Protein AF-A0A4Y7U5K5-F1 (afdb_monomer_lite)

pLDDT: mean 74.66, std 13.29, range [46.0, 96.0]

Structure (mmCIF, N/CA/C/O backbone):
data_AF-A0A4Y7U5K5-F1
#
_entry.id   AF-A0A4Y7U5K5-F1
#
loop_
_atom_site.group_PDB
_atom_site.id
_atom_site.type_symbol
_atom_site.label_atom_id
_atom_site.label_alt_id
_atom_site.label_comp_id
_atom_site.label_asym_id
_atom_site.label_entity_id
_atom_site.label_seq_id
_atom_site.pdbx_PDB_ins_code
_atom_site.Cartn_x
_atom_site.Cartn_y
_atom_site.Cartn_z
_atom_site.occupancy
_atom_site.B_iso_or_equiv
_atom_site.auth_seq_id
_atom_site.auth_comp_id
_atom_site.auth_asym_id
_atom_site.auth_atom_id
_atom_site.pdbx_PDB_model_num
ATOM 1 N N . PHE A 1 1 ? -32.256 -0.316 59.582 1.00 73.69 1 PHE A N 1
ATOM 2 C CA . PHE A 1 1 ? -32.293 0.884 58.717 1.00 73.69 1 PHE A CA 1
ATOM 3 C C . PHE A 1 1 ? -30.900 1.226 58.185 1.00 73.69 1 PHE A C 1
ATOM 5 O O . PHE A 1 1 ? -30.681 1.067 56.994 1.00 73.69 1 PHE A O 1
ATOM 12 N N . TYR A 1 2 ? -29.933 1.556 59.051 1.00 81.25 2 TYR A N 1
ATOM 13 C CA . TYR A 1 2 ? -28.554 1.912 58.663 1.00 81.25 2 TYR A CA 1
ATOM 14 C C . TYR A 1 2 ? -27.802 0.857 57.835 1.00 81.25 2 TYR A C 1
ATOM 16 O O . TYR A 1 2 ? -27.103 1.197 56.889 1.00 81.25 2 TYR A O 1
ATOM 24 N N . GLN A 1 3 ? -27.979 -0.428 58.140 1.00 86.75 3 GLN A N 1
ATOM 25 C CA . GLN A 1 3 ? -27.292 -1.519 57.436 1.00 86.75 3 GLN A CA 1
ATOM 26 C C . GLN A 1 3 ? -27.726 -1.633 55.966 1.00 86.75 3 GLN A C 1
ATOM 28 O O . GLN A 1 3 ? -26.888 -1.716 55.079 1.00 86.75 3 GLN A O 1
ATOM 33 N N . LYS A 1 4 ? -29.031 -1.480 55.716 1.00 87.88 4 LYS A N 1
ATOM 34 C CA . LYS A 1 4 ? -29.634 -1.488 54.376 1.00 87.88 4 LYS A CA 1
ATOM 35 C C . LYS A 1 4 ? -29.227 -0.263 53.544 1.00 87.88 4 LYS A C 1
ATOM 37 O O . LYS A 1 4 ? -29.127 -0.333 52.327 1.00 87.88 4 LYS A O 1
ATOM 42 N N . GLN A 1 5 ? -29.001 0.871 54.211 1.00 89.56 5 GLN A N 1
ATOM 43 C CA . GLN A 1 5 ? -28.505 2.096 53.580 1.00 89.56 5 GLN A CA 1
ATOM 44 C C . GLN A 1 5 ? -27.018 1.968 53.213 1.00 89.56 5 GLN A C 1
ATOM 46 O O . GLN A 1 5 ? -26.614 2.401 52.140 1.00 89.56 5 GLN A O 1
ATOM 51 N N . LYS A 1 6 ? -26.224 1.313 54.070 1.00 91.62 6 LYS A N 1
ATOM 52 C CA . LYS A 1 6 ? -24.814 1.003 53.807 1.00 91.62 6 LYS A CA 1
ATOM 53 C C . LYS A 1 6 ? -24.647 0.005 52.655 1.00 91.62 6 LYS A C 1
ATOM 55 O O . LYS A 1 6 ? -23.786 0.220 51.815 1.00 91.62 6 LYS A O 1
ATOM 60 N N . GLU A 1 7 ? -25.472 -1.041 52.592 1.00 93.25 7 GLU A N 1
ATOM 61 C CA . GLU A 1 7 ? -25.469 -2.002 51.476 1.00 93.25 7 GLU A CA 1
ATOM 62 C C . GLU A 1 7 ? -25.790 -1.332 50.140 1.00 93.25 7 GLU A C 1
ATOM 64 O O . GLU A 1 7 ? -25.025 -1.495 49.196 1.00 93.25 7 GLU A O 1
ATOM 69 N N . LYS A 1 8 ? -26.839 -0.498 50.081 1.00 93.56 8 LYS A N 1
ATOM 70 C CA . LYS A 1 8 ? -27.157 0.278 48.871 1.00 93.56 8 LYS A CA 1
ATOM 71 C C . LYS A 1 8 ? -26.000 1.159 48.408 1.00 93.56 8 LYS A C 1
ATOM 73 O O . LYS A 1 8 ? -25.723 1.217 47.219 1.00 93.56 8 LYS A O 1
ATOM 78 N N . LEU A 1 9 ? -25.326 1.829 49.343 1.00 93.56 9 LEU A N 1
ATOM 79 C CA . LEU A 1 9 ? -24.193 2.694 49.019 1.00 93.56 9 LEU A CA 1
ATOM 80 C C . LEU A 1 9 ? -23.018 1.895 48.434 1.00 93.56 9 LEU A C 1
ATOM 82 O O . LEU A 1 9 ? -22.355 2.367 47.517 1.00 93.56 9 LEU A O 1
ATOM 86 N N . ILE A 1 10 ? -22.752 0.698 48.966 1.00 94.44 10 ILE A N 1
ATOM 87 C CA . ILE A 1 10 ? -21.704 -0.199 48.457 1.00 94.44 10 ILE A CA 1
ATOM 88 C C . ILE A 1 10 ? -22.066 -0.694 47.053 1.00 94.44 10 ILE A C 1
ATOM 90 O O . ILE A 1 10 ? -21.212 -0.702 46.173 1.00 94.44 10 ILE A O 1
ATOM 94 N N . GLU A 1 11 ? -23.325 -1.068 46.835 1.00 95.00 11 GLU A N 1
ATOM 95 C CA . GLU A 1 11 ? -23.820 -1.539 45.541 1.00 95.00 11 GLU A CA 1
ATOM 96 C C . GLU A 1 11 ? -23.752 -0.442 44.467 1.00 95.00 11 GLU A C 1
ATOM 98 O O . GLU A 1 11 ? -23.229 -0.684 43.381 1.00 95.00 11 GLU A O 1
ATOM 103 N N . GLU A 1 12 ? -24.162 0.789 44.793 1.00 94.56 12 GLU A N 1
ATOM 104 C CA . GLU A 1 12 ? -23.988 1.950 43.909 1.00 94.56 12 GLU A CA 1
ATOM 105 C C . GLU A 1 12 ? -22.511 2.223 43.602 1.00 94.56 12 GLU A C 1
ATOM 107 O O . GLU A 1 12 ? -22.171 2.516 42.457 1.00 94.56 12 GLU A O 1
ATOM 112 N N . ASN A 1 13 ? -21.618 2.108 44.593 1.00 94.44 13 ASN A N 1
ATOM 113 C CA . ASN A 1 13 ? -20.185 2.320 44.377 1.00 94.44 13 ASN A CA 1
ATOM 114 C C . ASN A 1 13 ? -19.581 1.259 43.449 1.00 94.44 13 ASN A C 1
ATOM 116 O O . ASN A 1 13 ? -18.812 1.599 42.555 1.00 94.44 13 ASN A O 1
ATOM 120 N N . ASN A 1 14 ? -19.959 -0.009 43.634 1.00 94.94 14 ASN A N 1
ATOM 121 C CA . ASN A 1 14 ? -19.505 -1.114 42.792 1.00 94.94 14 ASN A CA 1
ATOM 122 C C . ASN A 1 14 ? -19.981 -0.946 41.345 1.00 94.94 14 ASN A C 1
ATOM 124 O O . ASN A 1 14 ? -19.181 -1.098 40.428 1.00 94.94 14 ASN A O 1
ATOM 128 N N . LEU A 1 15 ? -21.245 -0.557 41.141 1.00 95.62 15 LEU A N 1
ATOM 129 C CA . LEU A 1 15 ? -21.773 -0.274 39.805 1.00 95.62 15 LEU A CA 1
ATOM 130 C C . LEU A 1 15 ? -21.005 0.876 39.135 1.00 95.62 15 LEU A C 1
ATOM 132 O O . LEU A 1 15 ? -20.674 0.814 37.954 1.00 95.62 15 LEU A O 1
ATOM 136 N N . LEU A 1 16 ? -20.697 1.928 39.897 1.00 96.00 16 LEU A N 1
ATOM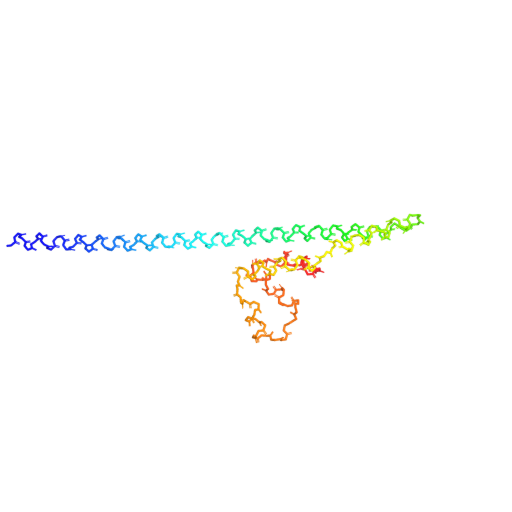 137 C CA . LEU A 1 16 ? -19.957 3.080 39.389 1.00 96.00 16 LEU A CA 1
ATOM 138 C C . LEU A 1 16 ? -18.507 2.721 39.024 1.00 96.00 16 LEU A C 1
ATOM 140 O O . LEU A 1 16 ? -17.971 3.247 38.049 1.00 96.00 16 LEU A O 1
ATOM 144 N N . LEU A 1 17 ? -17.882 1.825 39.794 1.00 95.25 17 LEU A N 1
ATOM 145 C CA . LEU A 1 17 ? -16.558 1.278 39.495 1.00 95.25 17 LEU A CA 1
ATOM 146 C C . LEU A 1 17 ? -16.576 0.453 38.206 1.00 95.25 17 LEU A C 1
ATOM 148 O O . LEU A 1 17 ? -15.734 0.687 37.345 1.00 95.25 17 LEU A O 1
ATOM 152 N N . GLU A 1 18 ? -17.561 -0.429 38.036 1.00 95.69 18 GLU A N 1
ATOM 153 C CA . GLU A 1 18 ? -17.697 -1.269 36.840 1.00 95.69 18 GLU A CA 1
ATOM 154 C C . GLU A 1 18 ? -17.912 -0.428 35.570 1.00 95.69 18 GLU A C 1
ATOM 156 O O . GLU A 1 18 ? -17.249 -0.644 34.556 1.00 95.69 18 GLU A O 1
ATOM 161 N N . ILE A 1 19 ? -18.762 0.605 35.635 1.00 95.75 19 ILE A N 1
ATOM 162 C CA . ILE A 1 19 ? -18.954 1.551 34.521 1.00 95.75 19 ILE A CA 1
ATOM 163 C C . ILE A 1 19 ? -17.634 2.244 34.165 1.00 95.75 19 ILE A C 1
ATOM 165 O O . ILE A 1 19 ? -17.281 2.346 32.991 1.00 95.75 19 ILE A O 1
ATOM 169 N N . LYS A 1 20 ? -16.881 2.696 35.173 1.00 95.81 20 LYS A N 1
ATOM 170 C CA . LYS A 1 20 ? -15.607 3.388 34.962 1.00 95.81 20 LYS A CA 1
ATOM 171 C C . LYS A 1 20 ? -14.535 2.470 34.367 1.00 95.81 20 LYS A C 1
ATOM 173 O O . LYS A 1 20 ? -13.733 2.927 33.553 1.00 95.81 20 LYS A O 1
ATOM 178 N N . GLU A 1 21 ? -14.501 1.201 34.764 1.00 95.38 21 GLU A N 1
ATOM 179 C CA . GLU A 1 21 ? -13.599 0.203 34.179 1.00 95.38 21 GLU A CA 1
ATOM 180 C C . GLU A 1 21 ? -13.935 -0.048 32.706 1.00 95.38 21 GLU A C 1
ATOM 182 O O . GLU A 1 21 ? -13.041 0.035 31.863 1.00 95.38 21 GLU A O 1
ATOM 187 N N . LEU A 1 22 ? -15.218 -0.228 32.378 1.00 94.94 22 LEU A N 1
ATOM 188 C CA . LEU A 1 22 ? -15.680 -0.406 30.998 1.00 94.94 22 LEU A CA 1
ATOM 189 C C . LEU A 1 22 ? -15.363 0.806 30.109 1.00 94.94 22 LEU A C 1
ATOM 191 O O . LEU A 1 22 ? -14.900 0.641 28.979 1.00 94.94 22 LEU A O 1
ATOM 195 N N . GLU A 1 23 ? -15.575 2.028 30.604 1.00 95.25 23 GLU A N 1
ATOM 196 C CA . GLU A 1 23 ? -15.216 3.251 29.874 1.00 95.25 23 GLU A CA 1
ATOM 197 C C . GLU A 1 23 ? -13.709 3.325 29.597 1.00 95.25 23 GLU A C 1
ATOM 199 O O . GLU A 1 23 ? -13.292 3.677 28.490 1.00 95.25 23 GLU A O 1
ATOM 204 N N . ASN A 1 24 ? -12.885 2.958 30.580 1.00 94.88 24 ASN A N 1
ATOM 205 C CA . ASN A 1 24 ? -11.434 2.970 30.439 1.00 94.88 24 ASN A CA 1
ATOM 206 C C . ASN A 1 24 ? -10.952 1.904 29.441 1.00 94.88 24 ASN A C 1
ATOM 208 O O . ASN A 1 24 ? -10.117 2.193 28.584 1.00 94.88 24 ASN A O 1
ATOM 212 N N . GLU A 1 25 ? -11.515 0.693 29.482 1.00 94.50 25 GLU A N 1
ATOM 213 C CA . GLU A 1 25 ? -11.218 -0.352 28.496 1.00 94.50 25 GLU A CA 1
ATOM 214 C C . GLU A 1 25 ? -11.589 0.079 27.073 1.00 94.50 25 GLU A C 1
ATOM 216 O O . GLU A 1 25 ? -10.797 -0.103 26.143 1.00 94.50 25 GLU A O 1
ATOM 221 N N . GLN A 1 26 ? -12.753 0.711 26.891 1.00 94.44 26 GLN A N 1
ATOM 222 C CA . GLN A 1 26 ? -13.164 1.239 25.589 1.00 94.44 26 GLN A CA 1
ATOM 223 C C . GLN A 1 26 ? -12.213 2.327 25.084 1.00 94.44 26 GLN A C 1
ATOM 225 O O . GLN A 1 26 ? -11.835 2.318 23.908 1.00 94.44 26 GLN A O 1
ATOM 230 N N . GLN A 1 27 ? -11.794 3.249 25.954 1.00 94.69 27 GLN A N 1
ATOM 231 C CA . GLN A 1 27 ? -10.816 4.279 25.598 1.00 94.69 27 GLN A CA 1
ATOM 232 C C . GLN A 1 27 ? -9.467 3.668 25.210 1.00 94.69 27 GLN A C 1
ATOM 234 O O . GLN A 1 27 ? -8.894 4.050 24.186 1.00 94.69 27 GLN A O 1
ATOM 239 N N . LEU A 1 28 ? -8.989 2.681 25.970 1.00 94.88 28 LEU A N 1
ATOM 240 C CA . LEU A 1 28 ? -7.745 1.976 25.681 1.00 94.88 28 LEU A CA 1
ATOM 241 C C . LEU A 1 28 ? -7.816 1.253 24.329 1.00 94.88 28 LEU A C 1
ATOM 243 O O . LEU A 1 28 ? -6.887 1.334 23.524 1.00 94.88 28 LEU A O 1
ATOM 247 N N . MET A 1 29 ? -8.934 0.577 24.053 1.00 93.69 29 MET A N 1
ATOM 248 C CA . MET A 1 29 ? -9.162 -0.117 22.787 1.00 93.69 29 MET A CA 1
ATOM 249 C C . MET A 1 29 ? -9.193 0.862 21.609 1.00 93.69 29 MET A C 1
ATOM 251 O O . MET A 1 29 ? -8.601 0.586 20.564 1.00 93.69 29 MET A O 1
ATOM 255 N N . LYS A 1 30 ? -9.832 2.024 21.781 1.00 93.81 30 LYS A N 1
ATOM 256 C CA . LYS A 1 30 ? -9.887 3.070 20.757 1.00 93.81 30 LYS A CA 1
ATOM 257 C C . LYS A 1 30 ? -8.500 3.635 20.446 1.00 93.81 30 LYS A C 1
ATOM 259 O O . LYS A 1 30 ? -8.119 3.661 19.280 1.00 93.81 30 LYS A O 1
ATOM 264 N N . LEU A 1 31 ? -7.725 3.991 21.472 1.00 93.00 31 LEU A N 1
ATOM 265 C CA . LEU A 1 31 ? -6.346 4.471 21.312 1.00 93.00 31 LEU A CA 1
ATOM 266 C C . LEU A 1 31 ? -5.462 3.441 20.605 1.00 93.00 31 LEU A C 1
ATOM 268 O O . LEU A 1 31 ? -4.669 3.786 19.731 1.00 93.00 31 LEU A O 1
ATOM 272 N N . ARG A 1 32 ? -5.623 2.159 20.947 1.00 91.31 32 ARG A N 1
ATOM 273 C CA . ARG A 1 32 ? -4.866 1.075 20.318 1.00 91.31 32 ARG A CA 1
ATOM 274 C C . ARG A 1 32 ? -5.222 0.915 18.842 1.00 91.31 32 ARG A C 1
ATOM 276 O O . ARG A 1 32 ? -4.323 0.730 18.027 1.00 91.31 32 ARG A O 1
ATOM 283 N N . ASN A 1 33 ? -6.505 1.019 18.495 1.00 91.50 33 ASN A N 1
ATOM 284 C CA . ASN A 1 33 ? -6.956 1.003 17.103 1.00 91.50 33 ASN A CA 1
ATOM 285 C C . ASN A 1 33 ? -6.442 2.213 16.314 1.00 91.50 33 ASN A C 1
ATOM 287 O O . ASN A 1 33 ? -6.017 2.047 15.175 1.00 91.50 33 ASN A O 1
ATOM 291 N N . GLU A 1 34 ? -6.442 3.406 16.912 1.00 91.31 34 GLU A N 1
ATOM 292 C CA . GLU A 1 34 ? -5.883 4.612 16.290 1.00 91.31 34 GLU A CA 1
ATOM 293 C C . GLU A 1 34 ? -4.377 4.453 16.025 1.00 91.31 34 GLU A C 1
ATOM 295 O O . GLU A 1 34 ? -3.933 4.690 14.903 1.00 91.31 34 GLU A O 1
ATOM 300 N N . GLN A 1 35 ? -3.607 3.949 16.998 1.00 88.62 35 GLN A N 1
ATOM 301 C CA . GLN A 1 35 ? -2.186 3.627 16.807 1.00 88.62 35 GLN A CA 1
ATOM 302 C C . GLN A 1 35 ? -1.961 2.594 15.700 1.00 88.62 35 GLN A C 1
ATOM 304 O O . GLN A 1 35 ? -1.116 2.798 14.834 1.00 88.62 35 GLN A O 1
ATOM 309 N N . LEU A 1 36 ? -2.730 1.502 15.700 1.00 80.44 36 LEU A N 1
ATOM 310 C CA . LEU A 1 36 ? -2.647 0.465 14.668 1.00 80.44 36 LEU A CA 1
ATOM 311 C C . LEU A 1 36 ? -2.945 1.025 13.273 1.00 80.44 36 LEU A C 1
ATOM 313 O O . LEU A 1 36 ? -2.222 0.714 12.329 1.00 80.44 36 LEU A O 1
ATOM 317 N N . SER A 1 37 ? -3.974 1.866 13.142 1.00 76.44 37 SER A N 1
ATOM 318 C CA . SER A 1 37 ? -4.301 2.526 11.873 1.00 76.44 37 SER A CA 1
ATOM 319 C C . SER A 1 37 ? -3.159 3.427 11.410 1.00 76.44 37 SER A C 1
ATOM 321 O O . SER A 1 37 ? -2.779 3.395 10.243 1.00 76.44 37 SER A O 1
ATOM 323 N N . GLN A 1 38 ? -2.573 4.193 12.330 1.00 80.75 38 GLN A N 1
ATOM 324 C CA . GLN A 1 38 ? -1.490 5.113 12.011 1.00 80.75 38 GLN A CA 1
ATOM 325 C C . GLN A 1 38 ? -0.197 4.385 11.618 1.00 80.75 38 GLN A C 1
ATOM 327 O O . GLN A 1 38 ? 0.491 4.815 10.694 1.00 80.75 38 GLN A O 1
ATOM 332 N N . ASP A 1 39 ? 0.113 3.254 12.251 1.00 75.88 39 ASP A N 1
ATOM 333 C CA . ASP A 1 39 ? 1.241 2.400 11.865 1.00 75.88 39 ASP A CA 1
ATOM 334 C C . ASP A 1 39 ? 1.059 1.796 10.466 1.00 75.88 39 ASP A C 1
ATOM 336 O O . ASP A 1 39 ? 2.022 1.706 9.699 1.00 75.88 39 ASP A O 1
ATOM 340 N N . VAL A 1 40 ? -0.169 1.400 10.114 1.00 74.31 40 VAL A N 1
ATOM 341 C CA . VAL A 1 40 ? -0.495 0.923 8.761 1.00 74.31 40 VAL A CA 1
ATOM 342 C C . VAL A 1 40 ? -0.296 2.041 7.738 1.00 74.31 40 VAL A C 1
ATOM 344 O O . VAL A 1 40 ? 0.373 1.825 6.725 1.00 74.31 40 VAL A O 1
ATOM 347 N N . ASP A 1 41 ? -0.796 3.245 8.016 1.00 72.19 41 ASP A N 1
ATOM 348 C CA . ASP A 1 41 ? -0.638 4.399 7.126 1.00 72.19 41 ASP A CA 1
ATOM 349 C C . ASP A 1 41 ? 0.834 4.797 6.948 1.00 72.19 41 ASP A C 1
ATOM 351 O O . ASP A 1 41 ? 1.286 5.055 5.829 1.00 72.19 41 ASP A O 1
ATOM 355 N N . ASN A 1 42 ? 1.617 4.784 8.030 1.00 70.94 42 ASN A N 1
ATOM 356 C CA . ASN A 1 42 ? 3.047 5.080 7.982 1.00 70.94 42 ASN A CA 1
ATOM 357 C C . ASN A 1 42 ? 3.811 4.053 7.137 1.00 70.94 42 ASN A C 1
ATOM 359 O O . ASN A 1 42 ? 4.596 4.438 6.269 1.00 70.94 42 ASN A O 1
ATOM 363 N N . LYS A 1 43 ? 3.539 2.755 7.321 1.00 71.31 43 LYS A N 1
ATOM 364 C CA . LYS A 1 43 ? 4.146 1.694 6.501 1.00 71.31 43 LYS A CA 1
ATOM 365 C C . LYS A 1 43 ? 3.764 1.809 5.028 1.00 71.31 43 LYS A C 1
ATOM 367 O O . LYS A 1 43 ? 4.628 1.660 4.165 1.00 71.31 43 LYS A O 1
ATOM 372 N N . ASN A 1 44 ? 2.502 2.120 4.730 1.00 63.66 44 ASN A N 1
ATOM 373 C CA . ASN A 1 44 ? 2.053 2.373 3.359 1.00 63.66 44 ASN A CA 1
ATOM 374 C C . ASN A 1 44 ? 2.814 3.549 2.729 1.00 63.66 44 ASN A C 1
ATOM 376 O O . ASN A 1 44 ? 3.212 3.485 1.564 1.00 63.66 44 ASN A O 1
ATOM 380 N N . ARG A 1 45 ? 3.074 4.606 3.504 1.00 64.31 45 ARG A N 1
ATOM 381 C CA . ARG A 1 45 ? 3.828 5.774 3.040 1.00 64.31 45 ARG A CA 1
ATOM 382 C C . ARG A 1 45 ? 5.304 5.466 2.797 1.00 64.31 45 ARG A C 1
ATOM 384 O O . ARG A 1 45 ? 5.836 5.862 1.764 1.00 64.31 45 ARG A O 1
ATOM 391 N N . GLU A 1 46 ? 5.967 4.752 3.701 1.00 67.00 46 GLU A N 1
ATOM 392 C CA . GLU A 1 46 ? 7.363 4.329 3.509 1.00 67.00 46 GLU A CA 1
ATOM 393 C C . GLU A 1 46 ? 7.526 3.439 2.269 1.00 67.00 46 GLU A C 1
ATOM 395 O O . GLU A 1 46 ? 8.479 3.594 1.497 1.00 67.00 46 GLU A O 1
ATOM 400 N N . LEU A 1 47 ? 6.557 2.553 2.030 1.00 65.50 47 LEU A N 1
ATOM 401 C CA . LEU A 1 47 ? 6.511 1.712 0.840 1.00 65.50 47 LEU A CA 1
ATOM 402 C C . LEU A 1 47 ? 6.368 2.542 -0.441 1.00 65.50 47 LEU A C 1
ATOM 404 O O . LEU A 1 47 ? 7.090 2.307 -1.416 1.00 65.50 47 LEU A O 1
ATOM 408 N N . ALA A 1 48 ? 5.461 3.523 -0.438 1.00 60.62 48 ALA A N 1
ATOM 409 C CA . ALA A 1 48 ? 5.293 4.447 -1.553 1.00 60.62 48 ALA A CA 1
ATOM 410 C C . ALA A 1 48 ? 6.606 5.186 -1.848 1.00 60.62 48 ALA A C 1
ATOM 412 O O . ALA A 1 48 ? 7.050 5.201 -2.993 1.00 60.62 48 ALA A O 1
ATOM 413 N N . VAL A 1 49 ? 7.293 5.693 -0.819 1.00 61.28 49 VAL A N 1
ATOM 414 C CA . VAL A 1 49 ? 8.586 6.385 -0.964 1.00 61.28 49 VAL A CA 1
ATOM 415 C C . VAL A 1 49 ? 9.670 5.473 -1.551 1.00 61.28 49 VAL A C 1
ATOM 417 O O . VAL A 1 49 ? 10.380 5.887 -2.469 1.00 61.28 49 VAL A O 1
ATOM 420 N N . SER A 1 50 ? 9.790 4.224 -1.085 1.00 59.84 50 SER A N 1
ATOM 421 C CA . SER A 1 50 ? 10.753 3.266 -1.660 1.00 59.84 50 SER A CA 1
ATOM 422 C C . SER A 1 50 ? 10.448 2.949 -3.124 1.00 59.84 50 SER A C 1
ATOM 424 O O . SER A 1 50 ? 11.357 2.928 -3.957 1.00 59.84 50 SER A O 1
ATOM 426 N N . THR A 1 51 ? 9.168 2.764 -3.452 1.00 63.19 51 THR A N 1
ATOM 427 C CA . THR A 1 51 ? 8.718 2.514 -4.828 1.00 63.19 51 THR A CA 1
ATOM 428 C C . THR A 1 51 ? 9.007 3.723 -5.723 1.00 63.19 51 THR A C 1
ATOM 430 O O . THR A 1 51 ? 9.535 3.568 -6.822 1.00 63.19 51 THR A O 1
ATOM 433 N N . MET A 1 52 ? 8.751 4.941 -5.235 1.00 60.91 52 MET A N 1
ATOM 434 C CA . MET A 1 52 ? 9.059 6.182 -5.951 1.00 60.91 52 MET A CA 1
ATOM 435 C C . MET A 1 52 ? 10.563 6.352 -6.184 1.00 60.91 52 MET A C 1
ATOM 437 O O . MET A 1 52 ? 10.963 6.715 -7.284 1.00 60.91 52 MET A O 1
ATOM 441 N N . SER A 1 53 ? 11.411 6.035 -5.199 1.00 57.81 53 SER A N 1
ATOM 442 C CA . SER A 1 53 ? 12.872 6.105 -5.356 1.00 57.81 53 SER A CA 1
ATOM 443 C C . SER A 1 53 ? 13.391 5.145 -6.431 1.00 57.81 53 SER A C 1
ATOM 445 O O . SER A 1 53 ? 14.252 5.519 -7.231 1.00 57.81 53 SER A O 1
ATOM 447 N N . LEU A 1 54 ? 12.855 3.921 -6.479 1.00 64.38 54 LEU A N 1
ATOM 448 C CA . LEU A 1 54 ? 13.152 2.954 -7.540 1.00 64.38 54 LEU A CA 1
ATOM 449 C C . LEU A 1 54 ? 12.716 3.476 -8.913 1.00 64.38 54 LEU A C 1
ATOM 451 O O . LEU A 1 54 ? 13.482 3.410 -9.872 1.00 64.38 54 LEU A O 1
ATOM 455 N N . ASN A 1 55 ? 11.535 4.079 -8.991 1.00 57.72 55 ASN A N 1
ATOM 456 C CA . ASN A 1 55 ? 11.036 4.669 -10.224 1.00 57.72 55 ASN A CA 1
ATOM 457 C C . ASN A 1 55 ? 11.863 5.858 -10.714 1.00 57.72 55 ASN A C 1
ATOM 459 O O . ASN A 1 55 ? 12.218 5.897 -11.887 1.00 57.72 55 ASN A O 1
ATOM 463 N N . SER A 1 56 ? 12.239 6.790 -9.837 1.00 56.94 56 SER A N 1
ATOM 464 C CA . SER A 1 56 ? 13.103 7.915 -10.214 1.00 56.94 56 SER A CA 1
ATOM 465 C C . SER A 1 56 ? 14.474 7.445 -10.705 1.00 56.94 56 SER A C 1
ATOM 467 O O . SER A 1 56 ? 15.042 8.041 -11.618 1.00 56.94 56 SER A O 1
ATOM 469 N N . LYS A 1 57 ? 15.006 6.347 -10.146 1.00 66.88 57 LYS A N 1
ATOM 470 C CA . LYS A 1 57 ? 16.215 5.704 -10.684 1.00 66.88 57 LYS A CA 1
ATOM 471 C C . LYS A 1 57 ? 15.970 5.157 -12.091 1.00 66.88 57 LYS A C 1
ATOM 473 O O . LYS A 1 57 ? 16.805 5.379 -12.962 1.00 66.88 57 LYS A O 1
ATOM 478 N N . ASN A 1 58 ? 14.832 4.507 -12.335 1.00 66.69 58 ASN A N 1
ATOM 479 C CA . ASN A 1 58 ? 14.473 4.005 -13.664 1.00 66.69 58 ASN A CA 1
ATOM 480 C C . ASN A 1 58 ? 14.292 5.137 -14.691 1.00 66.69 58 ASN A C 1
ATOM 482 O O . ASN A 1 58 ? 14.789 5.018 -15.810 1.00 66.69 58 ASN A O 1
ATOM 486 N N . GLU A 1 59 ? 13.664 6.254 -14.314 1.00 63.84 59 GLU A N 1
ATOM 487 C CA . GLU A 1 59 ? 13.534 7.446 -15.166 1.00 63.84 59 GLU A CA 1
ATOM 488 C C . GLU A 1 59 ? 14.897 8.060 -15.500 1.00 63.84 59 GLU A C 1
ATOM 490 O O . GLU A 1 59 ? 15.181 8.349 -16.664 1.00 63.84 59 GLU A O 1
ATOM 495 N N . LEU A 1 60 ? 15.780 8.203 -14.505 1.00 64.38 60 LEU A N 1
ATOM 496 C CA . LEU A 1 60 ? 17.140 8.701 -14.712 1.00 64.38 60 LEU A CA 1
ATOM 497 C C . LEU A 1 60 ? 17.925 7.800 -15.673 1.00 64.38 60 LEU A C 1
ATOM 499 O O . LEU A 1 60 ? 18.598 8.285 -16.581 1.00 64.38 60 LEU A O 1
ATOM 503 N N . LEU A 1 61 ? 17.819 6.483 -15.503 1.00 70.62 61 LEU A N 1
ATOM 504 C CA . LEU A 1 61 ? 18.454 5.508 -16.384 1.00 70.62 61 LEU A CA 1
ATOM 505 C C . LEU A 1 61 ? 17.892 5.580 -17.814 1.00 70.62 61 LEU A C 1
ATOM 507 O O . LEU A 1 61 ? 18.658 5.511 -18.779 1.00 70.62 61 LEU A O 1
ATOM 511 N N . ALA A 1 62 ? 16.580 5.774 -17.970 1.00 65.94 62 ALA A N 1
ATOM 512 C CA . ALA A 1 62 ? 15.945 5.976 -19.270 1.00 65.94 62 ALA A CA 1
ATOM 513 C C . ALA A 1 62 ? 16.424 7.269 -19.953 1.00 65.94 62 ALA A C 1
ATOM 515 O O . ALA A 1 62 ? 16.728 7.244 -21.148 1.00 65.94 62 ALA A O 1
ATOM 516 N N . PHE A 1 63 ? 16.571 8.359 -19.196 1.00 66.00 63 PHE A N 1
ATOM 517 C CA . PHE A 1 63 ? 17.112 9.625 -19.689 1.00 66.00 63 PHE A CA 1
ATOM 518 C C . PHE A 1 63 ? 18.573 9.482 -20.139 1.00 66.00 63 PHE A C 1
ATOM 520 O O . PHE A 1 63 ? 18.910 9.832 -21.268 1.00 66.00 63 PHE A O 1
ATOM 527 N N . ILE A 1 64 ? 19.426 8.866 -19.308 1.00 68.62 64 ILE A N 1
ATOM 528 C CA . ILE A 1 64 ? 20.831 8.577 -19.647 1.00 68.62 64 ILE A CA 1
ATOM 529 C C . ILE A 1 64 ? 20.909 7.742 -20.930 1.00 68.62 64 ILE A C 1
ATOM 531 O O . ILE A 1 64 ? 21.720 8.016 -21.811 1.00 68.62 64 ILE A O 1
ATOM 535 N N . LYS A 1 65 ? 20.044 6.736 -21.075 1.00 66.38 65 LYS A N 1
ATOM 536 C CA . LYS A 1 65 ? 19.955 5.921 -22.290 1.00 66.38 65 LYS A CA 1
ATOM 537 C C . LYS A 1 65 ? 19.574 6.746 -23.521 1.00 66.38 65 LYS A C 1
ATOM 539 O O . LYS A 1 65 ? 20.077 6.462 -24.609 1.00 66.38 65 LYS A O 1
ATOM 544 N N . GLU A 1 66 ? 18.670 7.711 -23.388 1.00 66.69 66 GLU A N 1
ATOM 545 C CA . GLU A 1 66 ? 18.260 8.571 -24.497 1.00 66.69 66 GLU A CA 1
ATOM 546 C C . GLU A 1 66 ? 19.379 9.531 -24.919 1.00 66.69 66 GLU A C 1
ATOM 548 O O . GLU A 1 66 ? 19.656 9.652 -26.113 1.00 66.69 66 GLU A O 1
ATOM 553 N N . ASP A 1 67 ? 20.078 10.136 -23.961 1.00 65.62 67 ASP A N 1
ATOM 554 C CA . ASP A 1 67 ? 21.231 11.000 -24.234 1.00 65.62 67 ASP A CA 1
ATOM 555 C C . ASP A 1 67 ? 22.390 10.226 -24.868 1.00 65.62 67 ASP A C 1
ATOM 557 O O . ASP A 1 67 ? 22.956 10.660 -25.871 1.00 65.62 67 ASP A O 1
ATOM 561 N N . LEU A 1 68 ? 22.667 9.014 -24.384 1.00 68.94 68 LEU A N 1
ATOM 562 C CA . LEU A 1 68 ? 23.670 8.125 -24.971 1.00 68.94 68 LEU A CA 1
ATOM 563 C C . LEU A 1 68 ? 23.342 7.719 -26.417 1.00 68.94 68 LEU A C 1
ATOM 565 O O . LEU A 1 68 ? 24.249 7.521 -27.222 1.00 68.94 68 LEU A O 1
ATOM 569 N N . LYS A 1 69 ? 22.057 7.615 -26.784 1.00 65.75 69 LYS A N 1
ATOM 570 C CA . LYS A 1 69 ? 21.648 7.365 -28.178 1.00 65.75 69 LYS A CA 1
ATOM 571 C C . LYS A 1 69 ? 21.899 8.558 -29.101 1.00 65.75 69 LYS A C 1
ATOM 573 O O . LYS A 1 69 ? 22.042 8.340 -30.301 1.00 65.75 69 LYS A O 1
ATOM 578 N N . LYS A 1 70 ? 21.925 9.787 -28.575 1.00 65.50 70 LYS A N 1
ATOM 579 C CA . LYS A 1 70 ? 22.166 11.016 -29.355 1.00 65.50 70 LYS A CA 1
ATOM 580 C C . LYS A 1 70 ? 23.651 11.196 -29.694 1.00 65.50 70 LYS A C 1
ATOM 582 O O . LYS A 1 70 ? 23.975 11.874 -30.665 1.00 65.50 70 LYS A O 1
ATOM 587 N N . THR A 1 71 ? 24.557 10.551 -28.957 1.00 60.81 71 THR A N 1
ATOM 588 C CA . THR A 1 71 ? 26.000 10.554 -29.237 1.00 60.81 71 THR A CA 1
ATOM 589 C C . THR A 1 71 ? 26.352 9.520 -30.311 1.00 60.81 71 THR A C 1
ATOM 591 O O . THR A 1 71 ? 26.906 8.455 -30.047 1.00 60.81 71 THR A O 1
ATOM 594 N N . THR A 1 72 ? 26.021 9.820 -31.563 1.00 58.31 72 THR A N 1
ATOM 595 C CA . THR A 1 72 ? 26.464 9.036 -32.719 1.00 58.31 72 THR A CA 1
ATOM 596 C C . THR A 1 72 ? 27.534 9.810 -33.467 1.00 58.31 72 THR A C 1
ATOM 598 O O . THR A 1 72 ? 27.178 10.672 -34.263 1.00 58.31 72 THR A O 1
ATOM 601 N N . GLN A 1 73 ? 28.816 9.488 -33.250 1.00 57.69 73 GLN A N 1
ATOM 602 C CA . GLN A 1 73 ? 29.738 9.385 -34.389 1.00 57.69 73 GLN A CA 1
ATOM 603 C C . GLN A 1 73 ? 31.031 8.584 -34.146 1.00 57.69 73 GLN A C 1
ATOM 605 O O . GLN A 1 73 ? 31.396 7.883 -35.080 1.00 57.69 73 GLN A O 1
ATOM 610 N N . ASP A 1 74 ? 31.631 8.516 -32.943 1.00 56.38 74 ASP A N 1
ATOM 611 C CA . ASP A 1 74 ? 32.938 7.816 -32.800 1.00 56.38 74 ASP A CA 1
ATOM 612 C C . ASP A 1 74 ? 33.032 6.640 -31.790 1.00 56.38 74 ASP A C 1
ATOM 614 O O . ASP A 1 74 ? 33.766 5.692 -32.054 1.00 56.38 74 ASP A O 1
ATOM 618 N N . ASP A 1 75 ? 32.228 6.559 -30.716 1.00 56.84 75 ASP A N 1
ATOM 619 C CA . ASP A 1 75 ? 32.402 5.531 -29.648 1.00 56.84 75 ASP A CA 1
ATOM 620 C C . ASP A 1 75 ? 31.285 4.462 -29.559 1.00 56.84 75 ASP A C 1
ATOM 622 O O . ASP A 1 75 ? 30.776 4.081 -28.498 1.00 56.84 75 ASP A O 1
ATOM 626 N N . SER A 1 76 ? 30.885 3.924 -30.712 1.00 61.09 76 SER A N 1
ATOM 627 C CA . SER A 1 76 ? 29.658 3.119 -30.869 1.00 61.09 76 SER A CA 1
ATOM 628 C C . SER A 1 76 ? 29.575 1.786 -30.090 1.00 61.09 76 SER A C 1
ATOM 630 O O . SER A 1 76 ? 28.466 1.283 -29.875 1.00 61.09 76 SER A O 1
ATOM 632 N N . LYS A 1 77 ? 30.694 1.182 -29.658 1.00 60.19 77 LYS A N 1
ATOM 633 C CA . LYS A 1 77 ? 30.690 -0.114 -28.935 1.00 60.19 77 LYS A CA 1
ATOM 634 C C . LYS A 1 77 ? 30.455 0.031 -27.429 1.00 60.19 77 LYS A C 1
ATOM 636 O O . LYS A 1 77 ? 29.654 -0.722 -26.875 1.00 60.19 77 LYS A O 1
ATOM 641 N N . ASN A 1 78 ? 31.099 1.003 -26.783 1.00 60.38 78 ASN A N 1
ATOM 642 C CA . ASN A 1 78 ? 30.970 1.220 -25.337 1.00 60.38 78 ASN A CA 1
ATOM 643 C C . ASN A 1 78 ? 29.584 1.765 -24.977 1.00 60.38 78 ASN A C 1
ATOM 645 O O . ASN A 1 78 ? 28.958 1.299 -24.029 1.00 60.38 78 ASN A O 1
ATOM 649 N N . ILE A 1 79 ? 29.044 2.656 -25.807 1.00 66.12 79 ILE A N 1
ATOM 650 C CA . ILE A 1 79 ? 27.707 3.231 -25.628 1.00 66.12 79 ILE A CA 1
ATOM 651 C C . ILE A 1 79 ? 26.609 2.157 -25.717 1.00 66.12 79 ILE A C 1
ATOM 653 O O . ILE A 1 79 ? 25.704 2.113 -24.883 1.00 66.12 79 ILE A O 1
ATOM 657 N N . LYS A 1 80 ? 26.703 1.230 -26.680 1.00 64.94 80 LYS A N 1
ATOM 658 C CA . LYS A 1 80 ? 25.748 0.113 -26.804 1.00 64.94 80 LYS A CA 1
ATOM 659 C C . LYS A 1 80 ? 25.788 -0.839 -25.607 1.00 64.94 80 LYS A C 1
ATOM 661 O O . LYS A 1 80 ? 24.739 -1.341 -25.212 1.00 64.94 80 LYS A O 1
ATOM 666 N N . SER A 1 81 ? 26.974 -1.077 -25.043 1.00 62.12 81 SER A N 1
ATOM 667 C CA . SER A 1 81 ? 27.151 -1.872 -23.821 1.00 62.12 81 SER A CA 1
ATOM 668 C C . SER A 1 81 ? 26.436 -1.222 -22.635 1.00 62.12 81 SER A C 1
ATOM 670 O O . SER A 1 81 ? 25.605 -1.861 -21.998 1.00 62.12 81 SER A O 1
ATOM 672 N N . VAL A 1 82 ? 26.653 0.078 -22.416 1.00 65.06 82 VAL A N 1
ATOM 673 C CA . VAL A 1 82 ? 26.010 0.831 -21.327 1.00 65.06 82 VAL A CA 1
ATOM 674 C C . VAL A 1 82 ? 24.487 0.851 -21.481 1.00 65.06 82 VAL A C 1
ATOM 676 O O . VAL A 1 82 ? 23.774 0.576 -20.521 1.00 65.06 82 VAL A O 1
ATOM 679 N N . ILE A 1 83 ? 23.969 1.078 -22.692 1.00 65.88 83 ILE A N 1
ATOM 680 C CA . ILE A 1 83 ? 22.523 1.021 -22.970 1.00 65.88 83 ILE A CA 1
ATOM 681 C C . ILE A 1 83 ? 21.935 -0.362 -22.646 1.00 65.88 83 ILE A C 1
ATOM 683 O O . ILE A 1 83 ? 20.805 -0.452 -22.163 1.00 65.88 83 ILE A O 1
ATOM 687 N N . ARG A 1 84 ? 22.679 -1.441 -22.912 1.00 63.84 84 ARG A N 1
ATOM 688 C CA . ARG A 1 84 ? 22.246 -2.807 -22.601 1.00 63.84 84 ARG A CA 1
ATOM 689 C C . ARG A 1 84 ? 22.246 -3.066 -21.095 1.00 63.84 84 ARG A C 1
ATOM 691 O O . ARG A 1 84 ? 21.233 -3.515 -20.584 1.00 63.84 84 ARG A O 1
ATOM 698 N N . THR A 1 85 ? 23.305 -2.679 -20.386 1.00 60.03 85 THR A N 1
ATOM 699 C CA . THR A 1 85 ? 23.372 -2.770 -18.918 1.00 60.03 85 THR A CA 1
ATOM 700 C C . THR A 1 85 ? 22.256 -1.972 -18.247 1.00 60.03 85 THR A C 1
ATOM 702 O O . THR A 1 85 ? 21.694 -2.420 -17.254 1.00 60.03 85 THR A O 1
ATOM 705 N N . ILE A 1 86 ? 21.897 -0.813 -18.806 1.00 64.25 86 ILE A N 1
ATOM 706 C CA . ILE A 1 86 ? 20.754 -0.021 -18.349 1.00 64.25 86 ILE A CA 1
ATOM 707 C C . ILE A 1 86 ? 19.438 -0.784 -18.558 1.00 64.25 86 ILE A C 1
ATOM 709 O O . ILE A 1 86 ? 18.652 -0.874 -17.624 1.00 64.25 86 ILE A O 1
ATOM 713 N N . ASN A 1 87 ? 19.199 -1.365 -19.739 1.00 59.31 87 ASN A N 1
ATOM 714 C CA . ASN A 1 87 ? 18.002 -2.188 -19.973 1.00 59.31 87 ASN A CA 1
ATOM 715 C C . ASN A 1 87 ? 17.913 -3.376 -19.013 1.00 59.31 87 ASN A C 1
ATOM 717 O O . ASN A 1 87 ? 16.830 -3.674 -18.529 1.00 59.31 87 ASN A O 1
ATOM 721 N N . ASP A 1 88 ? 19.042 -4.026 -18.742 1.00 57.84 88 ASP A N 1
ATOM 722 C CA . ASP A 1 88 ? 19.098 -5.194 -17.866 1.00 57.84 88 ASP A CA 1
ATOM 723 C C . ASP A 1 88 ? 18.916 -4.811 -16.378 1.00 57.84 88 ASP A C 1
ATOM 725 O O . ASP A 1 88 ? 18.569 -5.666 -15.571 1.00 57.84 88 ASP A O 1
ATOM 729 N N . ASN A 1 89 ? 19.116 -3.534 -16.007 1.00 56.28 89 ASN A N 1
ATOM 730 C CA . ASN A 1 89 ? 18.906 -3.011 -14.645 1.00 56.28 89 ASN A CA 1
ATOM 731 C C . ASN A 1 89 ? 17.565 -2.285 -14.446 1.00 56.28 89 ASN A C 1
ATOM 733 O O . ASN A 1 89 ? 17.140 -2.115 -13.305 1.00 56.28 89 ASN A O 1
ATOM 737 N N . ILE A 1 90 ? 16.887 -1.856 -15.515 1.00 60.00 90 ILE A N 1
ATOM 738 C CA . ILE A 1 90 ? 15.502 -1.371 -15.437 1.00 60.00 90 ILE A CA 1
ATOM 739 C C . ILE A 1 90 ? 14.595 -2.610 -15.386 1.00 60.00 90 ILE A C 1
ATOM 741 O O . ILE A 1 90 ? 13.948 -2.983 -16.363 1.00 60.00 90 ILE A O 1
ATOM 745 N N . THR A 1 91 ? 14.569 -3.300 -14.246 1.00 55.56 91 THR A N 1
ATOM 746 C CA . THR A 1 91 ? 13.635 -4.405 -14.006 1.00 55.56 91 THR A CA 1
ATOM 747 C C . THR A 1 91 ? 12.336 -3.859 -13.414 1.00 55.56 91 THR A C 1
ATOM 749 O O . THR A 1 91 ? 12.099 -3.817 -12.205 1.00 55.56 91 THR A O 1
ATOM 752 N N . GLU A 1 92 ? 11.440 -3.435 -14.306 1.00 55.66 92 GLU A N 1
ATOM 753 C CA . GLU A 1 92 ? 10.049 -3.073 -13.981 1.00 55.66 92 GLU A CA 1
ATOM 754 C C . GLU A 1 92 ? 9.304 -4.225 -13.266 1.00 55.66 92 GLU A C 1
ATOM 756 O O . GLU A 1 92 ? 8.391 -3.999 -12.466 1.00 55.66 92 GLU A O 1
ATOM 761 N N . GLU A 1 93 ? 9.729 -5.464 -13.534 1.00 57.56 93 GLU A N 1
ATOM 762 C CA . GLU A 1 93 ? 9.137 -6.704 -13.029 1.00 57.56 93 GLU A CA 1
ATOM 763 C C . GLU A 1 93 ? 9.466 -6.964 -11.546 1.00 57.56 93 GLU A C 1
ATOM 765 O O . GLU A 1 93 ? 8.576 -7.344 -10.779 1.00 57.56 93 GLU A O 1
ATOM 770 N N . ASP A 1 94 ? 10.690 -6.654 -11.100 1.00 61.03 94 ASP A N 1
ATOM 771 C CA . ASP A 1 94 ? 11.083 -6.762 -9.685 1.00 61.03 94 ASP A CA 1
ATOM 772 C C . ASP A 1 94 ? 10.358 -5.727 -8.820 1.00 61.03 94 ASP A C 1
ATOM 774 O O . ASP A 1 94 ? 9.861 -6.038 -7.735 1.00 61.03 94 ASP A O 1
ATOM 778 N N . SER A 1 95 ? 10.221 -4.503 -9.335 1.00 64.50 95 SER A N 1
ATOM 779 C CA . SER A 1 95 ? 9.527 -3.415 -8.636 1.00 64.50 95 SER A CA 1
ATOM 780 C C . SER A 1 95 ? 8.042 -3.734 -8.430 1.00 64.50 95 SER A C 1
ATOM 782 O O . SER A 1 95 ? 7.493 -3.512 -7.349 1.00 64.50 95 SER A O 1
ATOM 784 N N . TRP A 1 96 ? 7.383 -4.310 -9.443 1.00 70.50 96 TRP A N 1
ATOM 785 C CA . TRP A 1 96 ? 5.991 -4.745 -9.323 1.00 70.50 96 TRP A CA 1
ATOM 786 C C . TRP A 1 96 ? 5.827 -5.908 -8.345 1.00 70.50 96 TRP A C 1
ATOM 788 O O . TRP A 1 96 ? 4.854 -5.943 -7.594 1.00 70.50 96 TRP A O 1
ATOM 798 N N . LYS A 1 97 ? 6.770 -6.853 -8.322 1.00 68.38 97 LYS A N 1
ATOM 799 C CA . LYS A 1 97 ? 6.712 -8.006 -7.421 1.00 68.38 97 LYS A CA 1
ATOM 800 C C . LYS A 1 97 ? 6.816 -7.587 -5.953 1.00 68.38 97 LYS A C 1
ATOM 802 O O . LYS A 1 97 ? 5.981 -8.006 -5.156 1.00 68.38 97 LYS A O 1
ATOM 807 N N . ILE A 1 98 ? 7.765 -6.705 -5.631 1.00 67.25 98 ILE A N 1
ATOM 808 C CA . ILE A 1 98 ? 7.927 -6.131 -4.285 1.00 67.25 98 ILE A CA 1
ATOM 809 C C . ILE A 1 98 ? 6.675 -5.344 -3.890 1.00 67.25 98 ILE A C 1
ATOM 811 O O . ILE A 1 98 ? 6.149 -5.513 -2.791 1.00 67.25 98 ILE A O 1
ATOM 815 N N . PHE A 1 99 ? 6.154 -4.524 -4.808 1.00 72.81 99 PHE A N 1
ATOM 816 C CA . PHE A 1 99 ? 4.914 -3.794 -4.570 1.00 72.81 99 PHE A CA 1
ATOM 817 C C . PHE A 1 99 ? 3.745 -4.741 -4.292 1.00 72.81 99 PHE A C 1
ATOM 819 O O . PHE A 1 99 ? 2.991 -4.519 -3.351 1.00 72.81 99 PHE A O 1
ATOM 826 N N . LYS A 1 100 ? 3.588 -5.801 -5.089 1.00 71.81 100 LYS A N 1
ATOM 827 C CA . LYS A 1 100 ? 2.494 -6.759 -4.939 1.00 71.81 100 LYS A CA 1
ATOM 828 C C . LYS A 1 100 ? 2.582 -7.510 -3.613 1.00 71.81 100 LYS A C 1
ATOM 830 O O . LYS A 1 100 ? 1.556 -7.672 -2.968 1.00 71.81 100 LYS A O 1
ATOM 835 N N . GLU A 1 101 ? 3.773 -7.935 -3.190 1.00 70.69 101 GLU A N 1
ATOM 836 C CA . GLU A 1 101 ? 3.968 -8.569 -1.878 1.00 70.69 101 GLU A CA 1
ATOM 837 C C . GLU A 1 101 ? 3.583 -7.629 -0.733 1.00 70.69 101 GLU A C 1
ATOM 839 O O . GLU A 1 101 ? 2.884 -8.031 0.199 1.00 70.69 101 GLU A O 1
ATOM 844 N N . ALA A 1 102 ? 3.974 -6.359 -0.825 1.00 67.19 102 ALA A N 1
ATOM 845 C CA . ALA A 1 102 ? 3.619 -5.368 0.176 1.00 67.19 102 ALA A CA 1
ATOM 846 C C . ALA A 1 102 ? 2.119 -5.013 0.143 1.00 67.19 102 ALA A C 1
ATOM 848 O O . ALA A 1 102 ? 1.486 -4.922 1.195 1.00 67.19 102 ALA A O 1
ATOM 849 N N . PHE A 1 103 ? 1.515 -4.905 -1.041 1.00 75.81 103 PHE A N 1
ATOM 850 C CA . PHE A 1 103 ? 0.081 -4.676 -1.215 1.00 75.81 103 PHE A CA 1
ATOM 851 C C . PHE A 1 103 ? -0.752 -5.841 -0.669 1.00 75.81 103 PHE A C 1
ATOM 853 O O . PHE A 1 103 ? -1.688 -5.617 0.096 1.00 75.81 103 PHE A O 1
ATOM 860 N N . ASP A 1 104 ? -0.381 -7.084 -0.992 1.00 73.88 104 ASP A N 1
ATOM 861 C CA . ASP A 1 104 ? -1.032 -8.281 -0.451 1.00 73.88 104 ASP A CA 1
ATOM 862 C C . ASP A 1 104 ? -0.852 -8.372 1.073 1.00 73.88 104 ASP A C 1
ATOM 864 O O . ASP A 1 104 ? -1.674 -8.992 1.738 1.00 73.88 104 ASP A O 1
ATOM 868 N N . SER A 1 105 ? 0.181 -7.755 1.659 1.00 70.00 105 SER A N 1
ATOM 869 C CA . SER A 1 105 ? 0.313 -7.658 3.118 1.00 70.00 105 SER A CA 1
ATOM 870 C C . SER A 1 105 ? -0.639 -6.632 3.750 1.00 70.00 105 SER A C 1
ATOM 872 O O . SER A 1 105 ? -1.118 -6.867 4.860 1.00 70.00 105 SER A O 1
ATOM 874 N N . ALA A 1 106 ? -0.940 -5.536 3.043 1.00 68.88 106 ALA A N 1
ATOM 875 C CA . ALA A 1 106 ? -1.780 -4.437 3.520 1.00 68.88 106 ALA A CA 1
ATOM 876 C C . ALA A 1 106 ? -3.286 -4.681 3.294 1.00 68.88 106 ALA A C 1
ATOM 878 O O . ALA A 1 106 ? -4.091 -4.398 4.178 1.00 68.88 106 ALA A O 1
ATOM 879 N N . ASP A 1 107 ? -3.680 -5.235 2.143 1.00 72.44 107 ASP A N 1
ATOM 880 C CA . ASP A 1 107 ? -5.075 -5.567 1.813 1.00 72.44 107 ASP A CA 1
ATOM 881 C C . ASP A 1 107 ? -5.147 -6.967 1.182 1.00 72.44 107 ASP A C 1
ATOM 883 O O . ASP A 1 107 ? -5.303 -7.145 -0.036 1.00 72.44 107 ASP A O 1
ATOM 887 N N . LYS A 1 108 ? -5.016 -7.987 2.047 1.00 71.88 108 LYS A N 1
ATOM 888 C CA . LYS A 1 108 ? -5.187 -9.392 1.655 1.00 71.88 108 LYS A CA 1
ATOM 889 C C . LYS A 1 108 ? -6.529 -9.571 0.947 1.00 71.88 108 LYS A C 1
ATOM 891 O O . LYS A 1 108 ? -7.577 -9.115 1.399 1.00 71.88 108 LYS A O 1
ATOM 896 N N . ASP A 1 109 ? -6.484 -10.265 -0.185 1.00 80.56 109 ASP A N 1
ATOM 897 C CA . ASP A 1 109 ? -7.636 -10.619 -1.017 1.00 80.56 109 ASP A CA 1
ATOM 898 C C . ASP A 1 109 ? -8.309 -9.476 -1.798 1.00 80.56 109 ASP A C 1
ATOM 900 O O . ASP A 1 109 ? -9.280 -9.746 -2.509 1.00 80.56 109 ASP A O 1
ATOM 904 N N . PHE A 1 110 ? -7.834 -8.223 -1.761 1.00 84.94 110 PHE A N 1
ATOM 905 C CA . PHE A 1 110 ? -8.406 -7.171 -2.622 1.00 84.94 110 PHE A CA 1
ATOM 906 C C . PHE A 1 110 ? -8.251 -7.499 -4.111 1.00 84.94 110 PHE A C 1
ATOM 908 O O . PHE A 1 110 ? -9.243 -7.566 -4.839 1.00 84.94 110 PHE A O 1
ATOM 915 N N . LEU A 1 111 ? -7.023 -7.788 -4.559 1.00 81.69 111 LEU A N 1
ATOM 916 C CA . LEU A 1 111 ? -6.751 -8.131 -5.961 1.00 81.69 111 LEU A CA 1
ATOM 917 C C . LEU A 1 111 ? -7.508 -9.391 -6.398 1.00 81.69 111 LEU A C 1
ATOM 919 O O . LEU A 1 111 ? -7.966 -9.491 -7.536 1.00 81.69 111 LEU A O 1
ATOM 923 N N . LYS A 1 112 ? -7.686 -10.345 -5.480 1.00 84.25 112 LYS A N 1
ATOM 924 C CA . LYS A 1 112 ? -8.422 -11.586 -5.735 1.00 84.25 112 LYS A CA 1
ATOM 925 C C . LYS A 1 112 ? -9.920 -11.324 -5.902 1.00 84.25 112 LYS A C 1
ATOM 927 O O . LYS A 1 112 ? -10.509 -11.794 -6.873 1.00 84.25 112 LYS A O 1
ATOM 932 N N . ARG A 1 113 ? -10.517 -10.521 -5.012 1.00 88.00 113 ARG A N 1
ATOM 933 C CA . ARG A 1 113 ? -11.926 -10.104 -5.088 1.00 88.00 113 ARG A CA 1
ATOM 934 C C . ARG A 1 113 ? -12.206 -9.293 -6.347 1.00 88.00 113 ARG A C 1
ATOM 936 O O . ARG A 1 113 ? -13.151 -9.601 -7.064 1.00 88.00 113 ARG A O 1
ATOM 943 N N . ILE A 1 114 ? -11.371 -8.304 -6.666 1.00 87.69 114 ILE A N 1
ATOM 944 C CA . ILE A 1 114 ? -11.614 -7.443 -7.829 1.00 87.69 114 ILE A CA 1
ATOM 945 C C . ILE A 1 114 ? -11.496 -8.224 -9.142 1.00 87.69 114 ILE A C 1
ATOM 947 O O . ILE A 1 114 ? -12.282 -8.006 -10.058 1.00 87.69 114 ILE A O 1
ATOM 951 N N . LYS A 1 115 ? -10.586 -9.205 -9.213 1.00 84.81 115 LYS A N 1
ATOM 952 C CA . LYS A 1 115 ? -10.442 -10.089 -10.374 1.00 84.81 115 LYS A CA 1
ATOM 953 C C . LYS A 1 115 ? -11.593 -11.089 -10.505 1.00 84.81 115 LYS A C 1
ATOM 955 O O . LYS A 1 115 ? -11.929 -11.466 -11.622 1.00 84.81 115 LYS A O 1
ATOM 960 N N . GLN A 1 116 ? -12.210 -11.499 -9.394 1.00 88.19 116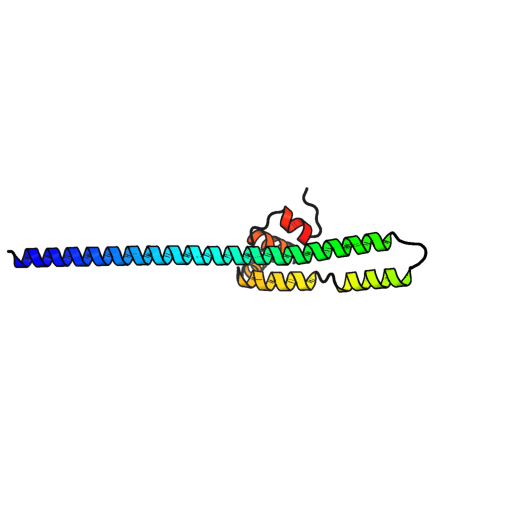 GLN A N 1
ATOM 961 C CA . GLN A 1 116 ? -13.432 -12.312 -9.411 1.00 88.19 116 GLN A CA 1
ATOM 962 C C . GLN A 1 116 ? -14.649 -11.512 -9.889 1.00 88.19 116 GLN A C 1
ATOM 964 O O . GLN A 1 116 ? -15.420 -12.017 -10.698 1.00 88.19 116 GLN A O 1
ATOM 969 N N . ILE A 1 117 ? -14.813 -10.274 -9.411 1.00 91.81 117 ILE A N 1
ATOM 970 C CA . ILE A 1 117 ? -15.945 -9.406 -9.776 1.00 91.81 117 ILE A CA 1
ATOM 971 C C . ILE A 1 117 ? -15.795 -8.893 -11.217 1.00 91.81 117 ILE A C 1
ATOM 973 O O . ILE A 1 117 ? -16.766 -8.839 -11.969 1.00 91.81 117 ILE A O 1
ATOM 977 N N . HIS A 1 118 ? -14.569 -8.556 -11.623 1.00 88.75 118 HIS A N 1
ATOM 978 C CA . HIS A 1 118 ? -14.245 -8.036 -12.947 1.00 88.75 118 HIS A CA 1
ATOM 979 C C . HIS A 1 118 ? -13.152 -8.888 -13.623 1.00 88.75 118 HIS A C 1
ATOM 981 O O . HIS A 1 118 ? -11.984 -8.492 -13.690 1.00 88.75 118 HIS A O 1
ATOM 987 N N . PRO A 1 119 ? -13.512 -10.061 -14.178 1.00 88.38 119 PRO A N 1
ATOM 988 C CA . PRO A 1 119 ? -12.550 -10.975 -14.802 1.00 88.38 119 PRO A CA 1
ATOM 989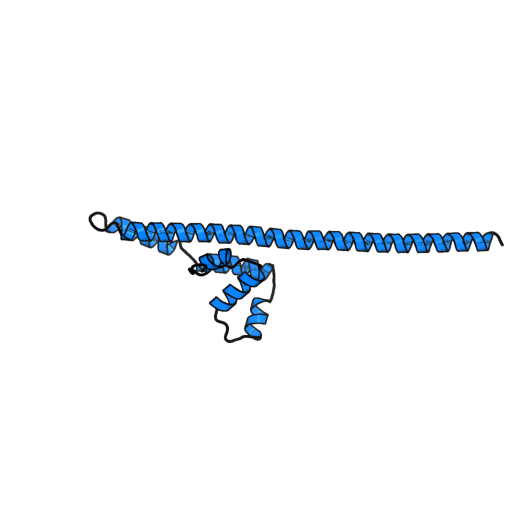 C C . PRO A 1 119 ? -11.846 -10.384 -16.034 1.00 88.38 119 PRO A C 1
ATOM 991 O O . PRO A 1 119 ? -10.709 -10.764 -16.326 1.00 88.38 119 PRO A O 1
ATOM 994 N N . LEU A 1 120 ? -12.481 -9.416 -16.705 1.00 90.00 120 LEU A N 1
ATOM 995 C CA . LEU A 1 120 ? -11.970 -8.717 -17.890 1.00 90.00 120 LEU A CA 1
ATOM 996 C C . LEU A 1 120 ? -10.832 -7.725 -17.596 1.00 90.00 120 LEU A C 1
ATOM 998 O O . LEU A 1 120 ? -10.169 -7.299 -18.537 1.00 90.00 120 LEU A O 1
ATOM 1002 N N . LEU A 1 121 ? -10.587 -7.364 -16.327 1.00 86.00 121 LEU A N 1
ATOM 1003 C CA . LEU A 1 121 ? -9.513 -6.428 -15.978 1.00 86.00 121 LEU A CA 1
ATOM 1004 C C . LEU A 1 121 ? -8.157 -6.972 -16.420 1.00 86.00 121 LEU A C 1
ATOM 1006 O O . LEU A 1 121 ? -7.788 -8.106 -16.090 1.00 86.00 121 LEU A O 1
ATOM 1010 N N . THR A 1 122 ? -7.393 -6.152 -17.125 1.00 84.38 122 THR A N 1
ATOM 1011 C CA . THR A 1 122 ? -6.025 -6.495 -17.499 1.00 84.38 122 THR A CA 1
ATOM 1012 C C . THR A 1 122 ? -5.103 -6.420 -16.274 1.00 84.38 122 THR A C 1
ATOM 1014 O O . THR A 1 122 ? -5.455 -5.820 -15.253 1.00 84.38 122 THR A O 1
ATOM 1017 N N . PRO A 1 123 ? -3.899 -7.013 -16.333 1.00 78.31 123 PRO A N 1
ATOM 1018 C CA . PRO A 1 123 ? -2.895 -6.842 -15.282 1.00 78.31 123 PRO A CA 1
ATOM 1019 C C . PRO A 1 123 ? -2.577 -5.368 -14.983 1.00 78.31 123 PRO A C 1
ATOM 1021 O O . PRO A 1 123 ? -2.351 -5.017 -13.827 1.00 78.31 123 PRO A O 1
ATOM 1024 N N . ASN A 1 124 ? -2.627 -4.503 -16.002 1.00 76.94 124 ASN A N 1
ATOM 1025 C CA . ASN A 1 124 ? -2.441 -3.063 -15.841 1.00 76.94 124 ASN A CA 1
ATOM 1026 C C . ASN A 1 124 ? -3.600 -2.412 -15.082 1.00 76.94 124 ASN A C 1
ATOM 1028 O O . ASN A 1 124 ? -3.356 -1.615 -14.183 1.00 76.94 124 ASN A O 1
ATOM 1032 N N . ASP A 1 125 ? -4.848 -2.788 -15.358 1.00 82.19 125 ASP A N 1
ATOM 1033 C CA . ASP A 1 125 ? -5.986 -2.231 -14.618 1.00 82.19 125 ASP A CA 1
ATOM 1034 C C . ASP A 1 125 ? -5.949 -2.652 -13.142 1.00 82.19 125 ASP A C 1
ATOM 1036 O O . ASP A 1 125 ? -6.184 -1.840 -12.250 1.00 82.19 125 ASP A O 1
ATOM 1040 N N . LEU A 1 126 ? -5.567 -3.904 -12.863 1.00 82.44 126 LEU A N 1
ATOM 1041 C CA . LEU A 1 126 ? -5.363 -4.390 -11.494 1.00 82.44 126 LEU A CA 1
ATOM 1042 C C . LEU A 1 126 ? -4.273 -3.600 -10.759 1.00 82.44 126 LEU A C 1
ATOM 1044 O O . LEU A 1 126 ? -4.430 -3.277 -9.580 1.00 82.44 126 LEU A O 1
ATOM 1048 N N . ARG A 1 127 ? -3.183 -3.274 -11.460 1.00 78.88 127 ARG A N 1
ATOM 1049 C CA . ARG A 1 127 ? -2.080 -2.458 -10.944 1.00 78.88 127 ARG A CA 1
ATOM 1050 C C . ARG A 1 127 ? -2.530 -1.036 -10.622 1.00 7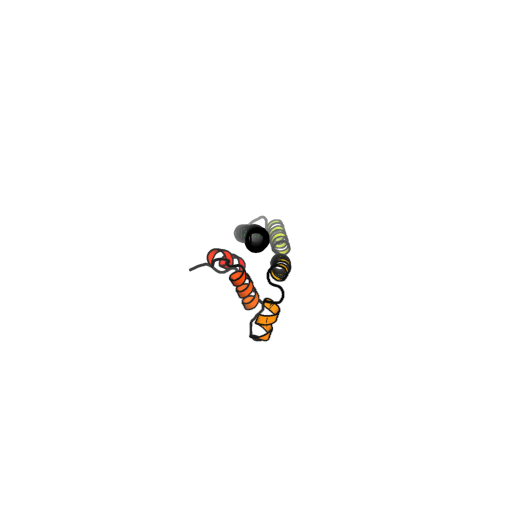8.88 127 ARG A C 1
ATOM 1052 O O . ARG A 1 127 ? -2.225 -0.536 -9.542 1.00 78.88 127 ARG A O 1
ATOM 1059 N N . LEU A 1 128 ? -3.339 -0.432 -11.487 1.00 81.12 128 LEU A N 1
ATOM 1060 C CA . LEU A 1 128 ? -3.936 0.879 -11.243 1.00 81.12 128 LEU A CA 1
ATOM 1061 C C . LEU A 1 128 ? -4.881 0.853 -10.031 1.00 81.12 128 LEU A C 1
ATOM 1063 O O . LEU A 1 128 ? -4.783 1.713 -9.157 1.00 81.12 128 LEU A O 1
ATOM 1067 N N . CYS A 1 129 ? -5.753 -0.156 -9.936 1.00 83.25 129 CYS A N 1
ATOM 1068 C CA . CYS A 1 129 ? -6.655 -0.328 -8.797 1.00 83.25 129 CYS A CA 1
ATOM 1069 C C . CYS A 1 129 ? -5.900 -0.482 -7.471 1.00 83.25 129 CYS A C 1
ATOM 1071 O O . CYS A 1 129 ? -6.331 0.079 -6.466 1.00 83.25 129 CYS A O 1
ATOM 1073 N N . ALA A 1 130 ? -4.780 -1.210 -7.458 1.00 80.12 130 ALA A N 1
ATOM 1074 C CA . ALA A 1 130 ? -3.948 -1.354 -6.267 1.00 80.12 130 ALA A CA 1
ATOM 1075 C C . ALA A 1 130 ? -3.348 -0.013 -5.820 1.00 80.12 130 ALA A C 1
ATOM 1077 O O . ALA A 1 130 ? -3.412 0.325 -4.640 1.00 80.12 130 ALA A O 1
ATOM 1078 N N . TYR A 1 131 ? -2.831 0.793 -6.753 1.00 77.50 131 TYR A N 1
ATOM 1079 C CA . TYR A 1 131 ? -2.297 2.111 -6.410 1.00 77.50 131 TYR A CA 1
ATOM 1080 C C . TYR A 1 131 ? -3.371 3.075 -5.896 1.00 77.50 131 TYR A C 1
ATOM 1082 O O . TYR A 1 131 ? -3.150 3.769 -4.906 1.00 77.50 131 TYR A O 1
ATOM 1090 N N . LEU A 1 132 ? -4.555 3.075 -6.515 1.00 80.44 132 LEU A N 1
ATOM 1091 C CA . LEU A 1 132 ? -5.695 3.866 -6.041 1.00 80.44 132 LEU A CA 1
ATOM 1092 C C . LEU A 1 132 ? -6.147 3.428 -4.644 1.00 80.44 132 LEU A C 1
ATOM 1094 O O . LEU A 1 132 ? -6.483 4.264 -3.810 1.00 80.44 132 LEU A O 1
ATOM 1098 N N . ARG A 1 133 ? -6.128 2.121 -4.365 1.00 80.50 133 ARG A N 1
ATOM 1099 C CA . ARG A 1 133 ? -6.492 1.565 -3.057 1.00 80.50 133 ARG A CA 1
ATOM 1100 C C . ARG A 1 133 ? -5.512 1.966 -1.948 1.00 80.50 133 ARG A C 1
ATOM 1102 O O . ARG A 1 133 ? -5.936 2.083 -0.804 1.00 80.50 133 ARG A O 1
ATOM 1109 N N . LEU A 1 134 ? -4.251 2.231 -2.294 1.00 74.56 134 LEU A N 1
ATOM 1110 C CA . LEU A 1 134 ? -3.238 2.808 -1.403 1.00 74.56 134 LEU A CA 1
ATOM 1111 C C . LEU A 1 134 ? -3.319 4.342 -1.291 1.00 74.56 134 LEU A C 1
ATOM 1113 O O . LEU A 1 134 ? -2.408 4.958 -0.744 1.00 74.56 134 LEU A O 1
ATOM 1117 N N . ASN A 1 135 ? -4.390 4.966 -1.799 1.00 73.94 135 ASN A N 1
ATOM 1118 C CA . ASN A 1 135 ? -4.594 6.418 -1.800 1.00 73.94 135 ASN A CA 1
ATOM 1119 C C . ASN A 1 135 ? -3.459 7.217 -2.466 1.00 73.94 135 ASN A C 1
ATOM 1121 O O . ASN A 1 135 ? -3.229 8.376 -2.121 1.00 73.94 135 ASN A O 1
ATOM 1125 N N . LEU A 1 136 ? -2.767 6.627 -3.445 1.00 75.12 136 LEU A N 1
ATOM 1126 C CA . LEU A 1 136 ? -1.787 7.361 -4.240 1.00 75.12 136 LEU A CA 1
ATOM 1127 C C . LEU A 1 136 ? -2.502 8.358 -5.157 1.00 75.12 136 LEU A C 1
ATOM 1129 O O . LEU A 1 136 ? -3.529 8.057 -5.772 1.00 75.12 136 LEU A O 1
ATOM 1133 N N . SER A 1 137 ? -1.947 9.559 -5.266 1.00 74.81 137 SER A N 1
ATOM 1134 C CA . SER A 1 137 ? -2.464 10.596 -6.151 1.00 74.81 137 SER A CA 1
ATOM 1135 C C . SER A 1 137 ? -2.105 10.316 -7.611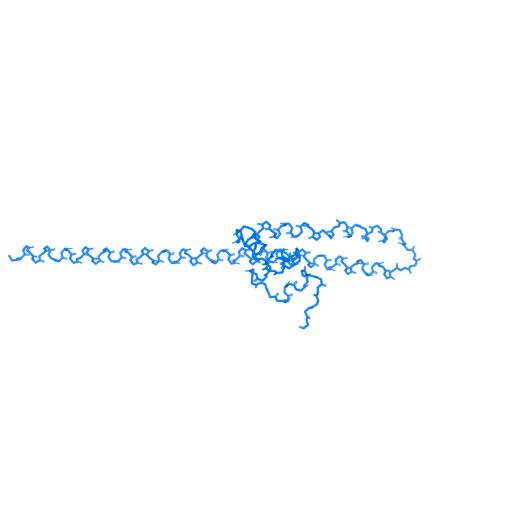 1.00 74.81 137 SER A C 1
ATOM 1137 O O . SER A 1 137 ? -1.102 9.673 -7.921 1.00 74.81 137 SER A O 1
ATOM 1139 N N . SER A 1 138 ? -2.868 10.881 -8.549 1.00 75.56 138 SER A N 1
ATOM 1140 C CA . SER A 1 138 ? -2.583 10.751 -9.987 1.00 75.56 138 SER A CA 1
ATOM 1141 C C . SER A 1 138 ? -1.170 11.209 -10.366 1.00 75.56 138 SER A C 1
ATOM 1143 O O . SER A 1 138 ? -0.591 10.676 -11.308 1.00 75.56 138 SER A O 1
ATOM 1145 N N . LYS A 1 139 ? -0.592 12.164 -9.620 1.00 68.31 139 LYS A N 1
ATOM 1146 C CA . LYS A 1 139 ? 0.794 12.620 -9.813 1.00 68.31 139 LYS A CA 1
ATOM 1147 C C . LYS A 1 139 ? 1.822 11.557 -9.430 1.00 68.31 139 LYS A C 1
ATOM 1149 O O . LYS A 1 139 ? 2.877 11.499 -10.046 1.00 68.31 139 LYS A O 1
ATOM 1154 N N . GLU A 1 140 ? 1.512 10.730 -8.438 1.00 62.16 140 GLU A N 1
ATOM 1155 C CA . GLU A 1 140 ? 2.374 9.640 -7.973 1.00 62.16 140 GLU A CA 1
ATOM 1156 C C . GLU A 1 140 ? 2.209 8.392 -8.851 1.00 62.16 140 GLU A C 1
ATOM 1158 O O . GLU A 1 140 ? 3.174 7.670 -9.079 1.00 62.16 140 GLU A O 1
ATOM 1163 N N . ILE A 1 141 ? 1.010 8.171 -9.403 1.00 70.56 141 ILE A N 1
ATOM 1164 C CA . ILE A 1 141 ? 0.696 7.008 -10.247 1.00 70.56 141 ILE A CA 1
ATOM 1165 C C . ILE A 1 141 ? 1.187 7.171 -11.691 1.00 70.56 141 ILE A C 1
ATOM 1167 O O . ILE A 1 141 ? 1.608 6.198 -12.313 1.00 70.56 141 ILE A O 1
ATOM 1171 N N . ALA A 1 142 ? 1.147 8.382 -12.243 1.00 66.25 142 ALA A N 1
ATOM 1172 C CA . ALA A 1 142 ? 1.533 8.648 -13.628 1.00 66.25 142 ALA A CA 1
ATOM 1173 C C . ALA A 1 142 ? 2.942 8.129 -14.012 1.00 66.25 142 ALA A C 1
ATOM 1175 O O . ALA A 1 142 ? 3.038 7.370 -14.983 1.00 66.25 142 ALA A O 1
ATOM 1176 N N . PRO A 1 143 ? 4.012 8.410 -13.238 1.00 60.84 143 PRO A N 1
ATOM 1177 C CA . PRO A 1 143 ? 5.338 7.864 -13.531 1.00 60.84 143 PRO A CA 1
ATOM 1178 C C . PRO A 1 143 ? 5.416 6.339 -13.346 1.00 60.84 143 PRO A C 1
ATOM 1180 O O . PRO A 1 143 ? 6.194 5.679 -14.023 1.00 60.84 143 PRO A O 1
ATOM 1183 N N . LEU A 1 144 ? 4.575 5.734 -12.493 1.00 63.31 144 LEU A N 1
ATOM 1184 C CA . LEU A 1 144 ? 4.479 4.268 -12.333 1.00 63.31 144 LEU A CA 1
ATOM 1185 C C . LEU A 1 144 ? 3.886 3.554 -13.554 1.00 63.31 144 LEU A C 1
ATOM 1187 O O . LEU A 1 144 ? 4.033 2.339 -13.677 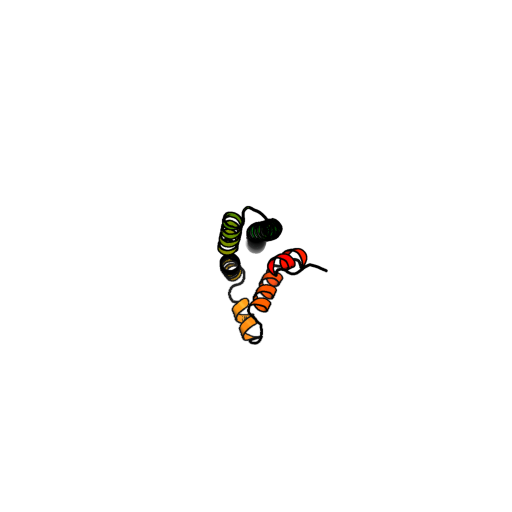1.00 63.31 144 LEU A O 1
ATOM 1191 N N . PHE A 1 145 ? 3.229 4.299 -14.440 1.00 65.19 145 PHE A N 1
ATOM 1192 C CA . PHE A 1 145 ? 2.605 3.798 -15.661 1.00 65.19 145 PHE A CA 1
ATOM 1193 C C . PHE A 1 145 ? 3.276 4.311 -16.943 1.00 65.19 145 PHE A C 1
ATOM 1195 O O . PHE A 1 145 ? 2.745 4.075 -18.028 1.00 65.19 145 PHE A O 1
ATOM 1202 N N . ASN A 1 146 ? 4.415 5.012 -16.846 1.00 57.34 146 ASN A N 1
ATOM 1203 C CA . ASN A 1 146 ? 5.042 5.726 -17.970 1.00 57.34 146 ASN A CA 1
ATOM 1204 C C . ASN A 1 146 ? 4.061 6.650 -18.723 1.00 57.34 146 ASN A C 1
ATOM 1206 O O . ASN A 1 146 ? 4.142 6.808 -19.943 1.00 57.34 146 ASN A O 1
ATOM 1210 N N . ILE A 1 147 ? 3.118 7.265 -18.006 1.00 63.12 147 ILE A N 1
ATOM 1211 C CA . ILE A 1 147 ? 2.166 8.233 -18.562 1.00 63.12 147 ILE A CA 1
ATOM 1212 C C . ILE A 1 147 ? 2.391 9.609 -17.937 1.00 63.12 147 ILE A C 1
ATOM 1214 O O . ILE A 1 147 ? 2.850 9.734 -16.808 1.00 63.12 147 ILE A O 1
ATOM 1218 N N . SER A 1 148 ? 2.065 10.669 -18.674 1.00 46.84 148 SER A N 1
ATOM 1219 C CA . SER A 1 148 ? 2.123 12.044 -18.168 1.00 46.84 148 SER A CA 1
ATOM 1220 C C . SER A 1 148 ? 0.795 12.422 -17.510 1.00 46.84 148 SER A C 1
ATOM 1222 O O . SER A 1 148 ? -0.278 12.139 -18.046 1.00 46.84 148 SER A O 1
ATOM 1224 N N . VAL A 1 149 ? 0.871 13.098 -16.358 1.00 53.22 149 VAL A N 1
ATOM 1225 C CA . VAL A 1 149 ? -0.276 13.802 -15.766 1.00 53.22 149 VAL A CA 1
ATOM 1226 C C . VAL A 1 149 ? -0.620 14.983 -16.680 1.00 53.22 149 VAL A C 1
ATOM 1228 O O . VAL A 1 149 ? 0.268 15.784 -16.979 1.00 53.22 149 VAL A O 1
ATOM 1231 N N . ARG A 1 150 ? -1.872 15.070 -17.138 1.00 46.00 150 ARG A N 1
ATOM 1232 C CA . ARG A 1 150 ? -2.417 16.235 -17.853 1.00 46.00 150 ARG A CA 1
ATOM 1233 C C . ARG A 1 150 ? -3.190 17.139 -16.907 1.00 46.00 150 ARG A C 1
ATOM 1235 O O . ARG A 1 150 ? -3.842 16.589 -15.992 1.00 46.00 150 ARG A O 1
#

Organism: NCBI:txid2133765

Sequence (150 aa):
FYQKQKEKLIEENNLLLEIKELENEQQLMKLRNEQLSQDVDNKNRELAVSTMSLNSKNELLAFIKEDLKKTTQDDSKNIKSVIRTINDNITEEDSWKIFKEAFDSADKDFLKRIKQIHPLLTPNDLRLCAYLRLNLSSKEIAPLFNISVR

Secondary structure (DSSP, 8-state):
-HHHHHHHHHHHHHHHHHHHHHHHHHHHHHHHHHHHHHHHHHHHHHHHHHHHHHHHHHHHHHHHHHHHHH--SS-HHHHHHHHHHHHHH--HHHHHHHHHHHHHHHSTTHHHHHHHH-TT--HHHHHHHHHHHTT--HHHHHHHTT----

Foldseek 3Di:
DVVVVVVVVVVVVVVVVVVVVVVVVVVVVVVVVVVVVVVLLVLLVVLLVVLLVLLVVLVVLVVLLVVLVVPDDPPPPVSVVSNVVSVVSSPLPVSVVSLVVVLCVSDPCPLVVVCVVPVPDDPVNSVVVSCVVSVHDPCSCQSNVVHDDD

Radius of gyration: 28.48 Å; chains: 1; bounding box: 65×28×93 Å